Protein AF-J9EDE1-F1 (afdb_monomer_lite)

InterPro domains:
  IPR010793 Large ribosomal subunit protein mL37/mL65 [PF07147] (9-130)
  IPR039982 Large ribosomal subunit protein mL65 [PTHR13014] (9-131)

Secondary structure (DSSP, 8-state):
-HHHHHHHHHHHHHHHHHHHHHHHHHHHHHTT-BTTB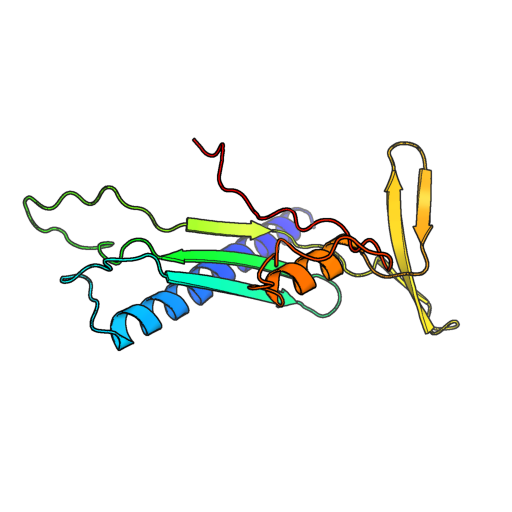--SS-EEEEEEEE-SSEEEEEEEEE----SS---TT-------EEEEEEEEES-SEEETTTTEEEEEEE-SS-EEEESS--HHHHHHHHHHH-------S---S-S--PPP------TT--

Sequence (158 aa):
GKEEEIVRNECLRASAVVSLFSWLNAQAHALGFTQYNDIEYPFVSQLVLSNGKQFFFAIAQLNTLLINVDIEGIINKRSNLCYVEGPLNLYDRYDCDKGIFEFGKKNDTDTEIVNNFNPHVIGRLMQMLVRDMPVNKEMTDDSMKMSKYIPVTFDGIP

pLDDT: mean 80.28, std 19.69, range [31.27, 97.75]

Structure (mmCIF, N/CA/C/O backbone):
data_AF-J9EDE1-F1
#
_entry.id   AF-J9EDE1-F1
#
loop_
_atom_site.group_PDB
_atom_site.id
_atom_site.type_symbol
_atom_site.label_atom_id
_atom_site.label_alt_id
_atom_site.label_comp_id
_atom_site.label_asym_id
_atom_site.label_entity_id
_atom_site.label_seq_id
_atom_site.pdbx_PDB_ins_code
_atom_site.Cartn_x
_atom_site.Cartn_y
_atom_site.Cartn_z
_atom_site.occupancy
_atom_site.B_iso_or_equiv
_atom_site.auth_seq_id
_atom_site.auth_comp_id
_atom_site.auth_asym_id
_atom_site.auth_atom_id
_atom_site.pdbx_PDB_model_num
ATOM 1 N N . GLY A 1 1 ? 7.434 -19.743 -12.372 1.00 80.88 1 GLY A N 1
ATOM 2 C CA . GLY A 1 1 ? 6.252 -20.441 -12.952 1.00 80.88 1 GLY A CA 1
ATOM 3 C C . GLY A 1 1 ? 4.965 -19.696 -12.615 1.00 80.88 1 GLY A C 1
ATOM 4 O O . GLY A 1 1 ? 5.036 -18.758 -11.836 1.00 80.88 1 GLY A O 1
ATOM 5 N N . LYS A 1 2 ? 3.793 -20.074 -13.160 1.00 86.75 2 LYS A N 1
ATOM 6 C CA . LYS A 1 2 ? 2.515 -19.385 -12.837 1.00 86.75 2 LYS A CA 1
ATOM 7 C C . LYS A 1 2 ? 2.184 -19.423 -11.336 1.00 86.75 2 LYS A C 1
ATOM 9 O O . LYS A 1 2 ? 1.735 -18.431 -10.782 1.00 86.75 2 LYS A O 1
ATOM 14 N N . GLU A 1 3 ? 2.455 -20.545 -10.672 1.00 91.06 3 GLU A N 1
ATOM 15 C CA . GLU A 1 3 ? 2.229 -20.702 -9.226 1.00 91.06 3 GLU A CA 1
ATOM 16 C C . GLU A 1 3 ? 3.117 -19.776 -8.390 1.00 91.06 3 GLU A C 1
ATOM 18 O O . GLU A 1 3 ? 2.644 -19.106 -7.480 1.00 91.06 3 GLU A O 1
ATOM 23 N N . GLU A 1 4 ? 4.397 -19.684 -8.741 1.00 90.56 4 GLU A N 1
ATOM 24 C CA . GLU A 1 4 ? 5.360 -18.795 -8.086 1.00 90.56 4 GLU A CA 1
ATOM 25 C C . GLU A 1 4 ? 4.924 -17.325 -8.156 1.00 90.56 4 GLU A C 1
ATOM 27 O O . GLU A 1 4 ? 5.061 -16.584 -7.185 1.00 90.56 4 GLU A O 1
ATOM 32 N N . GLU A 1 5 ? 4.355 -16.902 -9.286 1.00 88.00 5 GLU A N 1
ATOM 33 C CA . GLU A 1 5 ? 3.835 -15.546 -9.452 1.00 88.00 5 GLU A CA 1
ATOM 34 C C . GLU A 1 5 ? 2.641 -15.266 -8.530 1.00 88.00 5 GLU A C 1
ATOM 36 O O . GLU A 1 5 ? 2.600 -14.210 -7.895 1.00 88.00 5 GLU A O 1
ATOM 41 N N . ILE A 1 6 ? 1.717 -16.225 -8.405 1.00 92.25 6 ILE A N 1
ATOM 42 C CA . ILE A 1 6 ? 0.562 -16.135 -7.501 1.00 92.25 6 ILE A CA 1
ATOM 43 C C . ILE A 1 6 ? 1.034 -16.057 -6.049 1.00 92.25 6 ILE A C 1
ATOM 45 O O . ILE A 1 6 ? 0.675 -15.121 -5.338 1.00 92.25 6 ILE A O 1
ATOM 49 N N . VAL A 1 7 ? 1.888 -16.993 -5.622 1.00 94.75 7 VAL A N 1
ATOM 50 C CA . VAL A 1 7 ? 2.416 -17.046 -4.248 1.00 94.75 7 VAL A CA 1
ATOM 51 C C . VAL A 1 7 ? 3.140 -15.750 -3.895 1.00 94.75 7 VAL A C 1
ATOM 53 O O . VAL A 1 7 ? 2.960 -15.203 -2.807 1.00 94.75 7 VAL A O 1
ATOM 56 N N . ARG A 1 8 ? 3.930 -15.214 -4.827 1.00 91.38 8 ARG A N 1
ATOM 57 C CA . ARG A 1 8 ? 4.631 -13.945 -4.636 1.00 91.38 8 ARG A CA 1
ATOM 58 C C . ARG A 1 8 ? 3.664 -12.772 -4.479 1.00 91.38 8 ARG A C 1
ATOM 60 O O . ARG A 1 8 ? 3.890 -11.936 -3.609 1.00 91.38 8 ARG A O 1
ATOM 67 N N . ASN A 1 9 ? 2.606 -12.697 -5.286 1.00 91.12 9 ASN A N 1
ATOM 68 C CA . ASN A 1 9 ? 1.612 -11.626 -5.180 1.00 91.12 9 ASN A CA 1
ATOM 69 C C . ASN A 1 9 ? 0.859 -11.683 -3.841 1.00 91.12 9 ASN A C 1
ATOM 71 O O . ASN A 1 9 ? 0.739 -10.673 -3.150 1.00 91.12 9 ASN A O 1
ATOM 75 N N . GLU A 1 10 ? 0.439 -12.875 -3.422 1.00 94.06 10 GLU A N 1
ATOM 76 C CA . GLU A 1 10 ? -0.217 -13.072 -2.126 1.00 94.06 10 GLU A CA 1
ATOM 77 C C . GLU A 1 10 ? 0.714 -12.739 -0.950 1.00 94.06 10 GLU A C 1
ATOM 79 O O . GLU A 1 10 ? 0.297 -12.091 0.008 1.00 94.06 10 GLU A O 1
ATOM 84 N N . CYS A 1 11 ? 2.005 -13.070 -1.048 1.00 94.62 11 CYS A N 1
ATOM 85 C CA . CYS A 1 11 ? 3.002 -12.683 -0.047 1.00 94.62 11 CYS A CA 1
ATOM 86 C C . CYS A 1 11 ? 3.162 -11.155 0.065 1.00 94.62 11 CYS A C 1
ATOM 88 O O . CYS A 1 11 ? 3.218 -10.611 1.173 1.00 94.62 11 CYS A O 1
ATOM 90 N N . LEU A 1 12 ? 3.192 -10.445 -1.069 1.00 94.12 12 LEU A N 1
ATOM 91 C CA . LEU A 1 12 ? 3.254 -8.979 -1.098 1.00 94.12 12 LEU A CA 1
ATOM 92 C C . LEU A 1 12 ? 1.991 -8.348 -0.495 1.00 94.12 12 LEU A C 1
ATOM 94 O O . LEU A 1 12 ? 2.093 -7.412 0.299 1.00 94.12 12 LEU A O 1
ATOM 98 N N . ARG A 1 13 ? 0.809 -8.888 -0.814 1.00 95.38 13 ARG A N 1
ATOM 99 C CA . ARG A 1 13 ? -0.478 -8.465 -0.234 1.00 95.38 13 ARG A CA 1
ATOM 100 C C . ARG A 1 13 ? -0.510 -8.664 1.275 1.00 95.38 13 ARG A C 1
ATOM 102 O O . ARG A 1 13 ? -0.813 -7.720 2.001 1.00 95.38 13 ARG A O 1
ATOM 109 N N . ALA A 1 14 ? -0.146 -9.853 1.748 1.00 96.19 14 ALA A N 1
ATOM 110 C CA . ALA A 1 14 ? -0.095 -10.164 3.173 1.00 96.19 14 ALA A CA 1
ATOM 111 C C . ALA A 1 14 ? 0.885 -9.241 3.911 1.00 96.19 14 ALA A C 1
ATOM 113 O O . ALA A 1 14 ? 0.551 -8.689 4.959 1.00 96.19 14 ALA A O 1
ATOM 114 N N . SER A 1 15 ? 2.062 -9.007 3.323 1.00 96.00 15 SER A N 1
ATOM 115 C CA . SER A 1 15 ? 3.067 -8.093 3.868 1.00 96.00 15 SER A CA 1
ATOM 116 C C . SER A 1 15 ? 2.532 -6.663 3.964 1.00 96.00 15 SER A C 1
ATOM 118 O O . SER A 1 15 ? 2.673 -6.034 5.008 1.00 96.00 15 SER A O 1
ATOM 120 N N . ALA A 1 16 ? 1.849 -6.158 2.933 1.00 95.81 16 ALA A N 1
ATOM 121 C CA . ALA A 1 16 ? 1.240 -4.833 2.990 1.00 95.81 16 ALA A CA 1
ATOM 122 C C . ALA A 1 16 ? 0.151 -4.718 4.058 1.00 95.81 16 ALA A C 1
ATOM 124 O O . ALA A 1 16 ? 0.157 -3.743 4.808 1.00 95.81 16 ALA A O 1
ATOM 125 N N . VAL A 1 17 ? -0.734 -5.713 4.172 1.00 96.31 17 VAL A N 1
ATOM 126 C CA . VAL A 1 17 ? -1.767 -5.745 5.217 1.00 96.31 17 VAL A CA 1
ATOM 127 C C . VAL A 1 17 ? -1.129 -5.699 6.603 1.00 96.31 17 VAL A C 1
ATOM 129 O O . VAL A 1 17 ? -1.483 -4.835 7.399 1.00 96.31 17 VAL A O 1
ATOM 132 N N . VAL A 1 18 ? -0.157 -6.571 6.885 1.00 97.12 18 VAL A N 1
ATOM 133 C CA . VAL A 1 18 ? 0.489 -6.650 8.204 1.00 97.12 18 VAL A CA 1
ATOM 134 C C . VAL A 1 18 ? 1.264 -5.376 8.524 1.00 97.12 18 VAL A C 1
ATOM 136 O O . VAL A 1 18 ? 1.112 -4.834 9.620 1.00 97.12 18 VAL A O 1
ATOM 139 N N . SER A 1 19 ? 2.074 -4.871 7.591 1.00 97.25 19 SER A N 1
ATOM 140 C CA . SER A 1 19 ? 2.879 -3.668 7.807 1.00 97.25 19 SER A CA 1
ATOM 141 C C . SER A 1 19 ? 2.010 -2.436 8.038 1.00 97.25 19 SER A C 1
ATOM 143 O O . SER A 1 19 ? 2.223 -1.715 9.011 1.00 97.25 19 SER A O 1
ATOM 145 N N . LEU A 1 20 ? 1.007 -2.208 7.184 1.00 97.50 20 LEU A N 1
ATOM 146 C CA . LEU A 1 20 ? 0.135 -1.044 7.305 1.00 97.50 20 LEU A CA 1
ATOM 147 C C . LEU A 1 20 ? -0.778 -1.133 8.527 1.00 97.50 20 LEU A C 1
ATOM 149 O O . LEU A 1 20 ? -0.924 -0.142 9.237 1.00 97.50 20 LEU A O 1
ATOM 153 N N . PHE A 1 21 ? -1.349 -2.307 8.810 1.00 96.31 21 PHE A N 1
ATOM 154 C CA . PHE A 1 21 ? -2.171 -2.498 10.002 1.00 96.31 21 PHE A CA 1
ATOM 155 C C . PHE A 1 21 ? -1.355 -2.259 11.273 1.00 96.31 21 PHE A C 1
ATOM 157 O O . PHE A 1 21 ? -1.774 -1.482 12.123 1.00 96.31 21 PHE A O 1
ATOM 164 N N . SER A 1 22 ? -0.162 -2.853 11.377 1.00 96.88 22 SER A N 1
ATOM 165 C CA . SER A 1 22 ? 0.712 -2.674 12.543 1.00 96.88 22 SER A CA 1
ATOM 166 C C . SER A 1 22 ? 1.119 -1.211 12.726 1.00 96.88 22 SER A C 1
ATOM 168 O O . SER A 1 22 ? 1.105 -0.698 13.843 1.00 96.88 22 SER A O 1
ATOM 170 N N . TRP A 1 23 ? 1.433 -0.518 11.628 1.00 97.75 23 TRP A N 1
ATOM 171 C CA . TRP A 1 23 ? 1.808 0.895 11.636 1.00 97.75 23 TRP A CA 1
ATOM 172 C C . TRP A 1 23 ? 0.665 1.815 12.078 1.00 97.75 23 TRP A C 1
ATOM 174 O O . TRP A 1 23 ? 0.865 2.731 12.877 1.00 97.75 23 TRP A O 1
ATOM 184 N N . LEU A 1 24 ? -0.543 1.579 11.569 1.00 97.00 24 LEU A N 1
ATOM 185 C CA . LEU A 1 24 ? -1.733 2.349 11.932 1.00 97.00 24 LEU A CA 1
ATOM 186 C C . LEU A 1 24 ? -2.180 2.044 13.364 1.00 97.00 24 LEU A C 1
ATOM 188 O O . LEU A 1 24 ? -2.500 2.962 14.114 1.00 97.00 24 LEU A O 1
ATOM 192 N N . ASN A 1 25 ? -2.135 0.775 13.766 1.00 96.00 25 ASN A N 1
ATOM 193 C CA . ASN A 1 25 ? -2.461 0.342 15.119 1.00 96.00 25 ASN A CA 1
ATOM 194 C C . ASN A 1 25 ? -1.513 0.965 16.155 1.00 96.00 25 ASN A C 1
ATOM 196 O O . ASN A 1 25 ? -1.958 1.464 17.185 1.00 96.00 25 ASN A O 1
ATOM 200 N N . ALA A 1 26 ? -0.209 1.002 15.865 1.00 96.94 26 ALA A N 1
ATOM 201 C CA . ALA A 1 26 ? 0.772 1.650 16.733 1.00 96.94 26 ALA A CA 1
ATOM 202 C C . ALA A 1 26 ? 0.494 3.153 16.902 1.00 96.94 26 ALA A C 1
ATOM 204 O O . ALA A 1 26 ? 0.556 3.664 18.018 1.00 96.94 26 ALA A O 1
ATOM 205 N N . GLN A 1 27 ? 0.139 3.856 15.820 1.00 96.81 27 GLN A N 1
ATOM 206 C CA . GLN A 1 27 ? -0.250 5.269 15.889 1.00 96.81 27 GLN A CA 1
ATOM 207 C C . GLN A 1 27 ? -1.526 5.481 16.709 1.00 96.81 27 GLN A C 1
ATOM 209 O O . GLN A 1 27 ? -1.571 6.38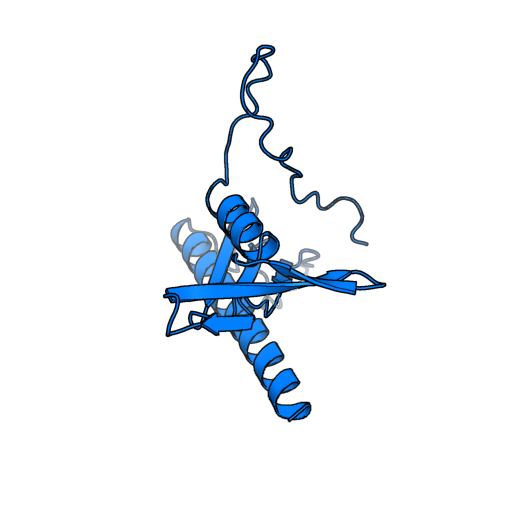2 17.543 1.00 96.81 27 GLN A O 1
ATOM 214 N N . ALA A 1 28 ? -2.542 4.640 16.510 1.00 96.75 28 ALA A N 1
ATOM 215 C CA . ALA A 1 28 ? -3.786 4.724 17.265 1.00 96.75 28 ALA A CA 1
ATOM 216 C C . ALA A 1 28 ? -3.540 4.513 18.771 1.00 96.75 28 ALA A C 1
ATOM 218 O O . ALA A 1 28 ? -4.004 5.305 19.592 1.00 96.75 28 ALA A O 1
ATOM 219 N N . HIS A 1 29 ? -2.728 3.516 19.137 1.00 96.31 29 HIS A N 1
ATOM 220 C CA . HIS A 1 29 ? -2.332 3.283 20.527 1.00 96.31 29 HIS A CA 1
ATOM 221 C C . HIS A 1 29 ? -1.503 4.422 21.123 1.00 96.31 29 HIS A C 1
ATOM 223 O O . HIS A 1 29 ? -1.707 4.773 22.283 1.00 96.31 29 HIS A O 1
ATOM 229 N N . ALA A 1 30 ? -0.610 5.038 20.345 1.00 96.75 30 ALA A N 1
ATOM 230 C CA . ALA A 1 30 ? 0.149 6.203 20.797 1.00 96.75 30 ALA A CA 1
ATOM 231 C C . ALA A 1 30 ? -0.756 7.405 21.135 1.00 96.75 30 ALA A C 1
ATOM 233 O O . ALA A 1 30 ? -0.389 8.232 21.965 1.00 96.75 30 ALA A O 1
ATOM 234 N N . LEU A 1 31 ? -1.948 7.477 20.534 1.00 96.00 31 LEU A N 1
ATOM 235 C CA . LEU A 1 31 ? -2.970 8.489 20.815 1.00 96.00 31 LEU A CA 1
ATOM 236 C C . LEU A 1 31 ? -3.978 8.064 21.897 1.00 96.00 31 LEU A C 1
ATOM 238 O O . LEU A 1 31 ? -4.912 8.804 22.187 1.00 96.00 31 LEU A O 1
ATOM 242 N N . GLY A 1 32 ? -3.788 6.895 22.516 1.00 95.12 32 GLY A N 1
ATOM 243 C CA . GLY A 1 32 ? -4.633 6.397 23.604 1.00 95.12 32 GLY A CA 1
ATOM 244 C C . GLY A 1 32 ? -5.859 5.594 23.161 1.00 95.12 32 GLY A C 1
ATOM 245 O O . GLY A 1 32 ? -6.653 5.180 24.010 1.00 95.12 32 GLY A O 1
ATOM 246 N N . PHE A 1 33 ? -6.021 5.324 21.863 1.00 95.38 33 PHE A N 1
ATOM 247 C CA . PHE A 1 33 ? -7.057 4.409 21.385 1.00 95.38 33 PHE A CA 1
ATOM 248 C C . PHE A 1 33 ? -6.670 2.960 21.678 1.00 95.38 33 PHE A C 1
ATOM 250 O O . PHE A 1 33 ? -5.498 2.581 21.651 1.00 95.38 33 PHE A O 1
ATOM 257 N N . THR A 1 34 ? -7.656 2.126 21.985 1.00 91.19 34 THR A N 1
ATOM 258 C CA . THR A 1 34 ? -7.459 0.703 22.286 1.00 91.19 34 THR A CA 1
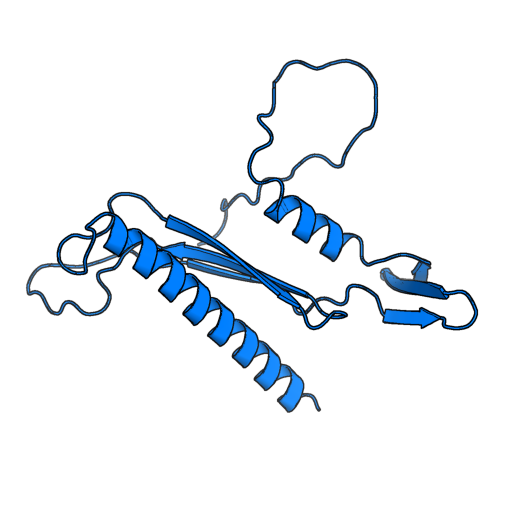ATOM 259 C C . THR A 1 34 ? -8.643 -0.112 21.778 1.00 91.19 34 THR A C 1
ATOM 261 O O . THR A 1 34 ? -9.634 0.434 21.310 1.00 91.19 34 THR A O 1
ATOM 264 N N . GLN A 1 35 ? -8.596 -1.432 21.936 1.00 86.69 35 GLN A N 1
ATOM 265 C CA . GLN A 1 35 ? -9.752 -2.291 21.656 1.00 86.69 35 GLN A CA 1
ATOM 266 C C . GLN A 1 35 ? -10.991 -1.977 22.520 1.00 86.69 35 GLN A C 1
ATOM 268 O O . GLN A 1 35 ? -12.092 -2.354 22.144 1.00 86.69 35 GLN A O 1
ATOM 273 N N . TYR A 1 36 ? -10.832 -1.301 23.665 1.00 86.38 36 TYR A N 1
ATOM 274 C CA . TYR A 1 36 ? -11.949 -0.890 24.530 1.00 86.38 36 TYR A CA 1
ATOM 275 C C . TYR A 1 36 ? -12.403 0.550 24.274 1.00 86.38 36 TYR A C 1
ATOM 277 O O . TYR A 1 36 ? -13.504 0.929 24.658 1.00 86.38 36 TYR A O 1
ATOM 285 N N . ASN A 1 37 ? -11.546 1.347 23.638 1.00 88.94 37 ASN A N 1
ATOM 286 C CA . ASN A 1 37 ? -11.801 2.732 23.277 1.00 88.94 37 ASN A CA 1
ATOM 287 C C . ASN A 1 37 ? -11.439 2.904 21.801 1.00 88.94 37 ASN A C 1
ATOM 289 O O . ASN A 1 37 ? -10.287 3.214 21.480 1.00 88.94 37 ASN A O 1
ATOM 293 N N . ASP A 1 38 ? -12.401 2.588 20.933 1.00 91.38 38 ASP A N 1
ATOM 294 C CA . ASP A 1 38 ? -12.187 2.538 19.487 1.00 91.38 38 ASP A CA 1
AT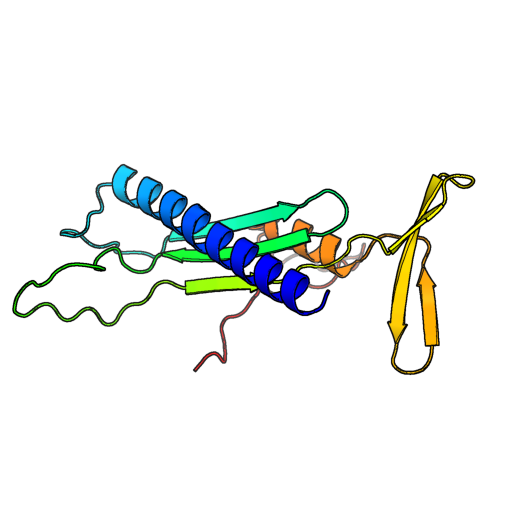OM 295 C C . ASP A 1 38 ? -11.848 3.916 18.912 1.00 91.38 38 ASP A C 1
ATOM 297 O O . ASP A 1 38 ? -12.124 4.958 19.507 1.00 91.38 38 ASP A O 1
ATOM 301 N N . ILE A 1 39 ? -11.259 3.914 17.722 1.00 93.00 39 ILE A N 1
ATOM 302 C CA . ILE A 1 39 ? -10.915 5.139 17.014 1.00 93.00 39 ILE A CA 1
ATOM 303 C C . ILE A 1 39 ? -12.174 5.919 16.602 1.00 93.00 39 ILE A C 1
ATOM 305 O O . ILE A 1 39 ? -13.164 5.367 16.105 1.00 93.00 39 ILE A O 1
ATOM 309 N N . GLU A 1 40 ? -12.124 7.233 16.806 1.00 91.19 40 GLU A N 1
ATOM 310 C CA . GLU A 1 40 ? -13.210 8.159 16.457 1.00 91.19 40 GLU A CA 1
ATOM 311 C C . GLU A 1 40 ? -13.112 8.655 15.009 1.00 91.19 40 GLU A C 1
ATOM 313 O O . GLU A 1 40 ? -14.120 8.989 14.387 1.00 91.19 40 GLU A O 1
ATOM 318 N N . TYR A 1 41 ? -11.899 8.672 14.457 1.00 92.94 41 TYR A N 1
ATOM 319 C CA . TYR A 1 41 ? -11.599 9.088 13.093 1.00 92.94 41 TYR A CA 1
ATOM 320 C C . TYR A 1 41 ? -10.656 8.083 12.422 1.00 92.94 41 TYR A C 1
ATOM 322 O O . TYR A 1 41 ? -9.857 7.430 13.100 1.00 92.94 41 TYR A O 1
ATOM 330 N N . PRO A 1 42 ? -10.742 7.933 11.090 1.00 94.06 42 PRO A N 1
ATOM 331 C CA . PRO A 1 42 ? -9.928 6.966 10.377 1.00 94.06 42 PRO A CA 1
ATOM 332 C C . PRO A 1 42 ? -8.459 7.386 10.334 1.00 94.06 42 PRO A C 1
ATOM 334 O O . PRO A 1 42 ? -8.133 8.553 10.113 1.00 94.06 42 PRO A O 1
ATOM 337 N N . PHE A 1 43 ? -7.565 6.408 10.455 1.00 95.00 43 PHE A N 1
ATOM 338 C CA . PHE A 1 43 ? -6.136 6.604 10.226 1.00 95.00 43 PHE A CA 1
ATOM 339 C C . PHE A 1 43 ? -5.767 6.043 8.860 1.00 95.00 43 PHE A C 1
ATOM 341 O O . PHE A 1 43 ? -6.076 4.891 8.563 1.00 95.00 43 PHE A O 1
ATOM 348 N N . VAL A 1 44 ? -5.080 6.834 8.034 1.00 95.06 44 VAL A N 1
ATOM 349 C CA . VAL A 1 44 ? -4.706 6.428 6.673 1.00 95.06 44 VAL A CA 1
ATOM 350 C C . VAL A 1 44 ? -3.198 6.469 6.502 1.00 95.06 44 VAL A C 1
ATOM 352 O O . VAL A 1 44 ? -2.562 7.509 6.690 1.00 95.06 44 VAL A O 1
ATOM 355 N N . SER A 1 45 ? -2.632 5.359 6.047 1.00 95.12 45 SER A N 1
ATOM 356 C CA . SER A 1 45 ? -1.220 5.257 5.700 1.00 95.12 45 SER A CA 1
ATOM 357 C C . SER A 1 45 ? -1.046 4.544 4.368 1.00 95.12 45 SER A C 1
ATOM 359 O O . SER A 1 45 ? -1.971 3.938 3.828 1.00 95.12 45 SER A O 1
ATOM 361 N N . GLN A 1 46 ? 0.149 4.665 3.817 1.00 94.56 46 GLN A N 1
ATOM 362 C CA . GLN A 1 46 ? 0.489 4.203 2.487 1.00 94.56 46 GLN A CA 1
ATOM 363 C C . GLN A 1 46 ? 1.858 3.524 2.520 1.00 94.56 46 GLN A C 1
ATOM 365 O O . GLN A 1 46 ? 2.721 3.895 3.314 1.00 94.56 46 GLN A O 1
ATOM 370 N N . LEU A 1 47 ? 2.052 2.532 1.659 1.00 95.56 47 LEU A N 1
ATOM 371 C CA . LEU A 1 47 ? 3.252 1.712 1.585 1.00 95.56 47 LEU A CA 1
ATOM 372 C C . LEU A 1 47 ? 3.660 1.536 0.124 1.00 95.56 47 LEU A C 1
ATOM 374 O O . LEU A 1 47 ? 2.827 1.249 -0.734 1.00 95.56 47 LEU A O 1
ATOM 378 N N . VAL A 1 48 ? 4.959 1.665 -0.137 1.00 95.62 48 VAL A N 1
ATOM 379 C CA . VAL A 1 48 ? 5.567 1.329 -1.425 1.00 95.62 48 VAL A CA 1
ATOM 380 C C . VAL A 1 48 ? 6.607 0.245 -1.184 1.00 95.62 48 VAL A C 1
ATOM 382 O O . VAL A 1 48 ? 7.546 0.447 -0.417 1.00 95.62 48 VAL A O 1
ATOM 385 N N . LEU A 1 49 ? 6.441 -0.900 -1.838 1.00 94.81 49 LEU A N 1
ATOM 386 C CA . LEU A 1 49 ? 7.419 -1.982 -1.854 1.00 94.81 49 LEU A CA 1
ATOM 387 C C . LEU A 1 49 ? 8.067 -2.031 -3.235 1.00 94.81 49 LEU A C 1
ATOM 389 O O . LEU A 1 49 ? 7.380 -1.966 -4.256 1.00 94.81 49 LEU A O 1
ATOM 393 N N . SER A 1 50 ? 9.393 -2.140 -3.278 1.00 94.56 50 SER A N 1
ATOM 394 C CA . SER A 1 50 ? 10.126 -2.237 -4.537 1.00 94.56 50 SER A CA 1
ATOM 395 C C . SER A 1 50 ? 11.360 -3.113 -4.401 1.00 94.56 50 SER A C 1
ATOM 397 O O . SER A 1 50 ? 12.037 -3.097 -3.376 1.00 94.56 50 SER A O 1
ATOM 399 N N . ASN A 1 51 ? 11.664 -3.855 -5.462 1.00 92.81 51 ASN A N 1
ATOM 400 C CA . ASN A 1 51 ? 12.938 -4.558 -5.634 1.00 92.81 51 ASN A CA 1
ATOM 401 C C . ASN A 1 51 ? 13.876 -3.831 -6.620 1.00 92.81 51 ASN A C 1
ATOM 403 O O . ASN A 1 51 ? 14.822 -4.428 -7.125 1.00 92.81 51 ASN A O 1
ATOM 407 N N . GLY A 1 52 ? 13.582 -2.570 -6.952 1.00 90.19 52 GLY A N 1
ATOM 408 C CA . GLY A 1 52 ? 14.340 -1.749 -7.901 1.00 90.19 52 GLY A CA 1
ATOM 409 C C . GLY A 1 52 ? 13.866 -1.841 -9.356 1.00 90.19 52 GLY A C 1
ATOM 410 O O . GLY A 1 52 ? 14.137 -0.929 -10.134 1.00 90.19 52 GLY A O 1
ATOM 411 N N . LYS A 1 53 ? 13.112 -2.885 -9.732 1.00 92.62 53 LYS A N 1
ATOM 412 C CA . LYS A 1 53 ? 12.467 -3.001 -11.057 1.00 92.62 53 LYS A CA 1
ATOM 413 C C . LYS A 1 53 ? 10.948 -3.008 -10.957 1.00 92.62 53 LYS A C 1
ATOM 415 O O . LYS A 1 53 ? 10.277 -2.340 -11.735 1.00 92.62 53 LYS A O 1
ATOM 420 N N . GLN A 1 54 ? 10.410 -3.773 -10.019 1.00 93.31 54 GLN A N 1
ATOM 421 C CA . GLN A 1 54 ? 8.984 -3.901 -9.763 1.00 93.31 54 GLN A CA 1
ATOM 422 C C . GLN A 1 54 ? 8.584 -3.060 -8.569 1.00 93.31 54 GLN A C 1
ATOM 424 O O . GLN A 1 54 ? 9.252 -3.085 -7.539 1.00 93.31 54 GLN A O 1
ATOM 429 N N . PHE A 1 55 ? 7.470 -2.360 -8.719 1.00 95.00 55 PHE A N 1
ATOM 430 C CA . PHE A 1 55 ? 6.856 -1.538 -7.696 1.00 95.00 55 PHE A CA 1
ATOM 431 C C . PHE A 1 55 ? 5.491 -2.098 -7.336 1.00 95.00 55 PHE A C 1
ATOM 433 O O . PHE A 1 55 ? 4.746 -2.592 -8.184 1.00 95.00 55 PHE A O 1
ATOM 440 N N . PHE A 1 56 ? 5.182 -2.009 -6.057 1.00 95.38 56 PHE A N 1
ATOM 441 C CA . PHE A 1 56 ? 3.939 -2.451 -5.472 1.00 95.38 56 PHE A CA 1
ATOM 442 C C . PHE A 1 56 ? 3.472 -1.375 -4.504 1.00 95.38 56 PHE A C 1
ATOM 444 O O . PHE A 1 56 ? 4.240 -0.902 -3.664 1.00 95.38 56 PHE A O 1
ATOM 451 N N . PHE A 1 57 ? 2.223 -0.968 -4.657 1.00 95.44 57 PHE A N 1
ATOM 452 C CA . PHE A 1 57 ? 1.649 0.171 -3.966 1.00 95.44 57 PHE A CA 1
ATOM 453 C C . PHE A 1 57 ? 0.498 -0.311 -3.099 1.00 95.44 57 PHE A C 1
ATOM 455 O O . PHE A 1 57 ? -0.340 -1.089 -3.548 1.00 95.44 57 PHE A O 1
ATOM 462 N N . ALA A 1 58 ? 0.442 0.155 -1.858 1.00 95.56 58 ALA A N 1
ATOM 463 C CA . ALA A 1 58 ? -0.661 -0.143 -0.966 1.00 95.56 58 ALA A CA 1
ATOM 464 C C . ALA A 1 58 ? -1.084 1.092 -0.174 1.00 95.56 58 ALA A C 1
ATOM 466 O O . ALA A 1 58 ? -0.262 1.931 0.193 1.00 95.56 58 ALA A O 1
ATOM 467 N N . ILE A 1 59 ? -2.381 1.200 0.089 1.00 95.50 59 ILE A N 1
ATOM 468 C CA . ILE A 1 59 ? -2.987 2.246 0.912 1.00 95.50 59 ILE A CA 1
ATOM 469 C C . ILE A 1 59 ? -3.943 1.550 1.864 1.00 95.50 59 ILE A C 1
ATOM 471 O O . ILE A 1 59 ? -4.821 0.812 1.424 1.00 95.50 59 ILE A O 1
ATOM 475 N N . ALA A 1 60 ? -3.793 1.794 3.159 1.00 96.00 60 ALA A N 1
ATOM 476 C CA . ALA A 1 60 ? -4.687 1.244 4.161 1.00 96.00 60 ALA A CA 1
ATOM 477 C C . ALA A 1 60 ? -5.345 2.347 4.971 1.00 96.00 60 ALA A C 1
ATOM 479 O O . ALA A 1 60 ? -4.744 3.386 5.257 1.00 96.00 60 ALA A O 1
ATOM 480 N N . GLN A 1 61 ? -6.575 2.060 5.372 1.00 96.56 61 GLN A N 1
ATOM 481 C CA . GLN A 1 61 ? -7.371 2.876 6.259 1.00 96.56 61 GLN A CA 1
ATOM 482 C C . GLN A 1 61 ? -7.839 2.021 7.436 1.00 96.56 61 GLN A C 1
ATOM 484 O O . GLN A 1 61 ? -8.586 1.052 7.274 1.00 96.56 61 GLN A O 1
ATOM 489 N N . LEU A 1 62 ? -7.387 2.400 8.626 1.00 96.56 62 LEU A N 1
ATOM 490 C CA . LEU A 1 62 ? -7.842 1.847 9.887 1.00 96.56 62 LEU A CA 1
ATOM 491 C C . LEU A 1 62 ? -9.112 2.597 10.298 1.00 96.56 62 LEU A C 1
ATOM 493 O O . LEU A 1 62 ? -9.070 3.804 10.520 1.00 96.56 62 LEU A O 1
ATOM 497 N N . ASN A 1 63 ? -10.222 1.868 10.373 1.00 94.94 63 ASN A N 1
ATOM 498 C CA . ASN A 1 63 ? -11.556 2.345 10.745 1.00 94.94 63 ASN A CA 1
ATOM 499 C C . ASN A 1 63 ? -12.021 1.815 12.105 1.00 94.94 63 ASN A C 1
ATOM 501 O O . ASN A 1 63 ? -12.951 2.370 12.690 1.00 94.94 63 ASN A O 1
ATOM 505 N N . THR A 1 64 ? -11.416 0.723 12.581 1.00 93.88 64 THR A N 1
ATOM 506 C CA . THR A 1 64 ? -11.733 0.134 13.880 1.00 93.88 64 THR A CA 1
ATOM 507 C C . THR A 1 64 ? -10.600 -0.744 14.423 1.00 93.88 64 THR A C 1
ATOM 509 O O . THR A 1 64 ? -9.900 -1.432 13.671 1.00 93.88 64 THR A O 1
ATOM 512 N N . LEU A 1 65 ? -10.451 -0.729 15.745 1.00 92.88 65 LEU A N 1
ATOM 513 C CA . LEU A 1 65 ? -9.604 -1.605 16.558 1.00 92.88 65 LEU A CA 1
ATOM 514 C C . LEU A 1 65 ? -10.399 -2.728 17.244 1.00 92.88 65 LEU A C 1
ATOM 516 O O . LEU A 1 65 ? -9.810 -3.647 17.813 1.00 92.88 65 LEU A O 1
ATOM 520 N N . LEU A 1 66 ? -11.731 -2.679 17.174 1.00 89.06 66 LEU A N 1
ATOM 521 C CA . LEU A 1 66 ? -12.648 -3.680 17.728 1.00 89.06 66 LEU A CA 1
ATOM 522 C C . LEU A 1 66 ? -12.672 -4.938 16.837 1.00 89.06 66 LEU A C 1
ATOM 524 O O . LEU A 1 66 ? -13.648 -5.187 16.127 1.00 89.06 66 LEU A O 1
ATOM 528 N N . ILE A 1 67 ? -11.576 -5.703 16.837 1.00 82.81 67 ILE A N 1
ATOM 529 C CA . ILE A 1 67 ? -11.397 -6.904 15.995 1.00 82.81 67 ILE A CA 1
ATOM 530 C C . ILE A 1 67 ? -11.698 -8.198 16.769 1.00 82.81 67 ILE A C 1
ATOM 532 O O . ILE A 1 67 ? -12.098 -9.188 16.166 1.00 82.81 67 ILE A O 1
ATOM 536 N N . ASN A 1 68 ? -11.513 -8.204 18.094 1.00 68.56 68 ASN A N 1
ATOM 537 C CA . ASN A 1 68 ? -11.550 -9.423 18.912 1.00 68.56 68 ASN A CA 1
ATOM 538 C C . ASN A 1 68 ? -12.245 -9.213 20.265 1.00 68.56 68 ASN A C 1
ATOM 540 O O . ASN A 1 68 ? -11.703 -9.532 21.322 1.00 68.56 68 ASN A O 1
ATOM 544 N N . VAL A 1 69 ? -13.413 -8.582 20.241 1.00 63.00 69 VAL A N 1
ATOM 545 C CA . VAL A 1 69 ? -14.109 -8.187 21.461 1.00 63.00 69 VAL A CA 1
ATOM 546 C C . VAL A 1 69 ? -15.458 -8.896 21.506 1.00 63.00 69 VAL A C 1
ATOM 548 O O . VAL A 1 69 ? -16.453 -8.377 21.009 1.00 63.00 69 VAL A O 1
ATOM 551 N N . ASP A 1 70 ? -15.480 -10.083 22.120 1.00 65.75 70 ASP A N 1
ATOM 552 C CA . ASP A 1 70 ? -16.699 -10.814 22.503 1.00 65.75 70 ASP A CA 1
ATOM 553 C C . ASP A 1 70 ? -17.379 -10.118 23.699 1.00 65.75 70 ASP A C 1
ATOM 555 O O . ASP A 1 70 ? -17.573 -10.697 24.768 1.00 65.75 70 ASP A O 1
ATOM 559 N N . ILE A 1 71 ? -17.689 -8.825 23.560 1.00 68.12 71 ILE A N 1
ATOM 560 C CA . ILE A 1 71 ? -18.487 -8.104 24.552 1.00 68.12 71 ILE A CA 1
ATOM 561 C C . ILE A 1 71 ? -19.951 -8.233 24.160 1.00 68.12 71 ILE A C 1
ATOM 563 O O . ILE A 1 71 ? -20.396 -7.737 23.122 1.00 68.12 71 ILE A O 1
ATOM 567 N N . GLU A 1 72 ? -20.706 -8.883 25.038 1.00 69.81 72 GLU A N 1
ATOM 568 C CA . GLU A 1 72 ? -22.151 -9.028 24.936 1.00 69.81 72 GLU A CA 1
ATOM 569 C C . GLU A 1 72 ? -22.814 -7.653 24.721 1.00 69.81 72 GLU A C 1
ATOM 571 O O . GLU A 1 72 ? -22.665 -6.732 25.525 1.00 69.81 72 GLU A O 1
ATOM 576 N N . GLY A 1 73 ? -23.520 -7.494 23.597 1.00 72.88 73 GLY A N 1
ATOM 577 C CA . GLY A 1 73 ? -24.244 -6.266 23.248 1.00 72.88 73 GLY A CA 1
ATOM 578 C C . GLY A 1 73 ? -23.489 -5.246 22.384 1.00 72.88 73 GLY A C 1
ATOM 579 O O . GLY A 1 73 ? -24.124 -4.310 21.896 1.00 72.88 73 GLY A O 1
ATOM 580 N N . ILE A 1 74 ? -22.187 -5.418 22.120 1.00 74.44 74 ILE A N 1
ATOM 581 C CA . ILE A 1 74 ? -21.437 -4.541 21.203 1.00 74.44 74 ILE A CA 1
ATOM 582 C C . ILE A 1 74 ? -21.356 -5.188 19.817 1.00 74.44 74 ILE A C 1
ATOM 584 O O . ILE A 1 74 ? -20.652 -6.169 19.611 1.00 74.44 74 ILE A O 1
ATOM 588 N N . ILE A 1 75 ? -22.061 -4.613 18.836 1.00 78.88 75 ILE A N 1
ATOM 589 C CA . ILE A 1 75 ? -22.008 -5.049 17.432 1.00 78.88 75 ILE A CA 1
ATOM 590 C C . ILE A 1 75 ? -21.196 -4.030 16.627 1.00 78.88 75 ILE A C 1
ATOM 592 O O . ILE A 1 75 ? -21.684 -2.937 16.327 1.00 78.88 75 ILE A O 1
ATOM 596 N N . ASN A 1 76 ? -19.969 -4.391 16.244 1.00 84.25 76 ASN A N 1
ATOM 597 C CA . ASN A 1 76 ? -19.144 -3.570 15.361 1.00 84.25 76 ASN A CA 1
ATOM 598 C C . ASN A 1 76 ? -19.496 -3.825 13.886 1.00 84.25 76 ASN A C 1
ATOM 600 O O . ASN A 1 76 ? -19.358 -4.940 13.393 1.00 84.25 76 ASN A O 1
ATOM 604 N N . LYS A 1 77 ? -19.932 -2.783 13.172 1.00 86.94 77 LYS A N 1
ATOM 605 C CA . LYS A 1 77 ? -20.229 -2.839 11.726 1.00 86.94 77 LYS A CA 1
ATOM 606 C C . LYS A 1 77 ? -19.099 -2.286 10.851 1.00 86.94 77 LYS A C 1
ATOM 608 O O . LYS A 1 77 ? -19.218 -2.299 9.630 1.00 86.94 77 LYS A O 1
ATOM 613 N N . ARG A 1 78 ? -18.044 -1.728 11.452 1.00 89.81 78 ARG A N 1
ATOM 614 C CA . ARG A 1 78 ? -16.938 -1.097 10.723 1.00 89.81 78 ARG A CA 1
ATOM 615 C C . ARG A 1 78 ? -15.945 -2.160 10.264 1.00 89.81 78 ARG A C 1
ATOM 617 O O . ARG A 1 78 ? -15.785 -3.197 10.897 1.00 89.81 78 ARG A O 1
ATOM 624 N N . SER A 1 79 ? -15.254 -1.895 9.163 1.00 90.81 79 SER A N 1
ATOM 625 C CA . SER A 1 79 ? -14.188 -2.756 8.649 1.00 90.81 79 SER A CA 1
ATOM 626 C C . SER A 1 79 ? -13.022 -1.911 8.166 1.00 90.81 79 SER A C 1
ATOM 628 O O . SER A 1 79 ? -13.206 -0.806 7.653 1.00 90.81 79 SER A O 1
ATOM 630 N N . ASN A 1 80 ? -11.816 -2.430 8.357 1.00 94.31 80 ASN A N 1
ATOM 631 C CA . ASN A 1 80 ? -10.597 -1.799 7.870 1.00 94.31 80 ASN A CA 1
ATOM 632 C C . ASN A 1 80 ? -10.464 -2.027 6.360 1.00 94.31 80 ASN A C 1
ATOM 634 O O . ASN A 1 80 ? -10.895 -3.058 5.845 1.00 94.31 80 ASN A O 1
ATOM 638 N N . LEU A 1 81 ? -9.866 -1.067 5.655 1.00 94.88 81 LEU A N 1
ATOM 639 C CA . LEU A 1 81 ? -9.676 -1.129 4.206 1.00 94.88 81 LEU A CA 1
ATOM 640 C C . LEU A 1 81 ? -8.188 -1.208 3.880 1.00 94.88 81 LEU A C 1
ATOM 642 O O . LEU A 1 81 ? -7.377 -0.511 4.487 1.00 94.88 81 LEU A O 1
ATOM 646 N N . CYS A 1 82 ? -7.833 -2.032 2.899 1.00 94.06 82 CYS A N 1
ATOM 647 C CA . CYS A 1 82 ? -6.485 -2.104 2.351 1.00 94.06 82 CYS A CA 1
ATOM 648 C C . CYS A 1 82 ? -6.582 -2.265 0.834 1.00 94.06 82 CYS A C 1
ATOM 650 O O . CYS A 1 82 ? -7.020 -3.301 0.336 1.00 94.06 82 CYS A O 1
ATOM 652 N N . TYR A 1 83 ? -6.190 -1.223 0.111 1.00 93.62 83 TYR A N 1
ATOM 653 C CA . TYR A 1 83 ? -6.082 -1.226 -1.338 1.00 93.62 83 TYR A CA 1
ATOM 654 C C . TYR A 1 83 ? -4.661 -1.552 -1.733 1.00 93.62 83 TYR A C 1
ATOM 656 O O . TYR A 1 83 ? -3.709 -1.005 -1.179 1.00 93.62 83 TYR A O 1
ATOM 664 N N . VAL A 1 84 ? -4.536 -2.430 -2.715 1.00 92.19 84 VAL A N 1
ATOM 665 C CA . VAL A 1 84 ? -3.258 -2.937 -3.182 1.00 92.19 84 VAL A CA 1
ATOM 666 C C . VAL A 1 84 ? -3.231 -2.904 -4.700 1.00 92.19 84 VAL A C 1
ATOM 668 O O . VAL A 1 84 ? -4.179 -3.324 -5.360 1.00 92.19 84 VAL A O 1
ATOM 671 N N . GLU A 1 85 ? -2.113 -2.445 -5.241 1.00 91.81 85 GLU A N 1
ATOM 672 C CA . GLU A 1 85 ? -1.857 -2.318 -6.663 1.00 91.81 85 GLU A CA 1
ATOM 673 C C . GLU A 1 85 ? -0.458 -2.846 -7.014 1.00 91.81 85 GLU A C 1
ATOM 675 O O . GLU A 1 85 ? 0.535 -2.551 -6.346 1.00 91.81 85 GLU A O 1
ATOM 680 N N . GLY A 1 86 ? -0.379 -3.603 -8.108 1.00 86.75 86 GLY A N 1
ATOM 681 C CA . GLY A 1 86 ? 0.856 -4.180 -8.632 1.00 86.75 86 GLY A CA 1
ATOM 682 C C . GLY A 1 86 ? 0.928 -5.705 -8.503 1.00 86.75 86 GLY A C 1
ATOM 683 O O . GLY A 1 86 ? -0.076 -6.349 -8.191 1.00 86.75 86 GLY A O 1
ATOM 684 N N . PRO A 1 87 ? 2.103 -6.300 -8.775 1.00 90.88 87 PRO A N 1
ATOM 685 C CA . PRO A 1 87 ? 3.379 -5.640 -9.085 1.00 90.88 87 PRO A CA 1
ATOM 686 C C . PRO A 1 87 ? 3.436 -5.025 -10.499 1.00 90.88 87 PRO A C 1
ATOM 688 O O . PRO A 1 87 ? 3.041 -5.655 -11.475 1.00 90.88 87 PRO A O 1
ATOM 691 N N . LEU A 1 88 ? 3.979 -3.809 -10.614 1.00 92.06 88 LEU A N 1
ATOM 692 C CA . LEU A 1 88 ? 4.169 -3.074 -11.872 1.00 92.06 88 LEU A CA 1
ATOM 693 C C . LEU A 1 88 ? 5.661 -2.904 -12.180 1.00 92.06 88 LEU A C 1
ATOM 695 O O . LEU A 1 88 ? 6.425 -2.486 -11.312 1.00 92.06 88 LEU A O 1
ATOM 699 N N . ASN A 1 89 ? 6.090 -3.176 -13.413 1.00 92.88 89 ASN A N 1
ATOM 700 C CA . ASN A 1 89 ? 7.467 -2.903 -13.835 1.00 92.88 89 ASN A CA 1
ATOM 701 C C . ASN A 1 89 ? 7.672 -1.398 -14.073 1.00 92.88 89 ASN A C 1
ATOM 703 O O . ASN A 1 89 ? 6.874 -0.763 -14.764 1.00 92.88 89 ASN A O 1
ATOM 707 N N . LEU A 1 90 ? 8.771 -0.847 -13.555 1.00 93.25 90 LEU A N 1
ATOM 708 C CA . LEU A 1 90 ? 9.240 0.506 -13.858 1.00 93.25 90 LEU A CA 1
ATOM 709 C C . LEU A 1 90 ? 9.898 0.585 -15.244 1.00 93.25 90 LEU A C 1
ATOM 711 O O . LEU A 1 90 ? 9.777 1.595 -15.921 1.00 93.25 90 LEU A O 1
ATOM 715 N N . TYR A 1 91 ? 10.588 -0.470 -15.664 1.00 92.81 91 TYR A N 1
ATOM 716 C CA . TYR A 1 91 ? 11.183 -0.624 -16.992 1.00 92.81 91 TYR A CA 1
ATOM 717 C C . TYR A 1 91 ? 11.199 -2.112 -17.353 1.00 92.81 91 TYR 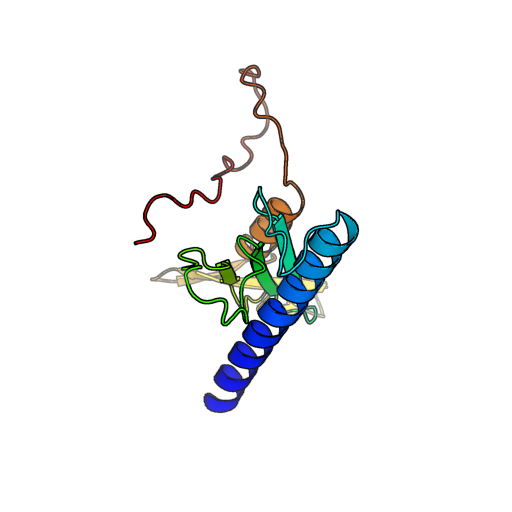A C 1
ATOM 719 O O . TYR A 1 91 ? 11.198 -2.970 -16.464 1.00 92.81 91 TYR A O 1
ATOM 727 N N . ASP A 1 92 ? 11.241 -2.433 -18.642 1.00 90.56 92 ASP A N 1
ATOM 728 C CA . ASP A 1 92 ? 11.273 -3.818 -19.117 1.00 90.56 92 ASP A CA 1
ATOM 729 C C . ASP A 1 92 ? 12.704 -4.292 -19.352 1.00 90.56 92 ASP A C 1
ATOM 731 O O . ASP A 1 92 ? 13.085 -5.372 -18.880 1.00 90.56 92 ASP A O 1
ATOM 735 N N . ARG A 1 93 ? 13.518 -3.453 -20.000 1.00 89.50 93 ARG A N 1
ATOM 736 C CA . ARG A 1 93 ? 14.918 -3.729 -20.330 1.00 89.50 93 ARG A CA 1
ATOM 737 C C . ARG A 1 93 ? 15.805 -2.541 -19.961 1.00 89.50 93 ARG A C 1
ATOM 739 O O . ARG A 1 93 ? 15.375 -1.393 -19.987 1.00 89.50 93 ARG A O 1
ATOM 746 N N . TYR A 1 94 ? 17.044 -2.843 -19.590 1.00 90.62 94 TYR A N 1
ATOM 747 C CA . TYR A 1 94 ? 18.117 -1.865 -19.468 1.00 90.62 94 TYR A CA 1
ATOM 748 C C . TYR A 1 94 ? 19.148 -2.157 -20.556 1.00 90.62 94 TYR A C 1
ATOM 750 O O . TYR A 1 94 ? 19.626 -3.290 -20.662 1.00 90.62 94 TYR A O 1
ATOM 758 N N . ASP A 1 95 ? 19.451 -1.159 -21.377 1.00 88.25 95 ASP A N 1
ATOM 759 C CA . ASP A 1 95 ? 20.484 -1.235 -22.400 1.00 88.25 95 ASP A CA 1
ATOM 760 C C . ASP A 1 95 ? 21.812 -0.747 -21.807 1.00 88.25 95 ASP A C 1
ATOM 762 O O . ASP A 1 95 ? 21.978 0.441 -21.526 1.00 88.25 95 ASP A O 1
ATOM 766 N N . CYS A 1 96 ? 22.747 -1.672 -21.577 1.00 88.69 96 CYS A N 1
ATOM 767 C CA . CYS A 1 96 ? 24.030 -1.368 -20.945 1.00 88.69 96 CYS A CA 1
ATOM 768 C C . CYS A 1 96 ? 24.958 -0.527 -21.823 1.00 88.69 96 CYS A C 1
ATOM 770 O O . CYS A 1 96 ? 25.745 0.247 -21.283 1.00 88.69 96 CYS A O 1
ATOM 772 N N . ASP A 1 97 ? 24.850 -0.649 -23.146 1.00 90.56 97 ASP A N 1
ATOM 773 C CA . ASP A 1 97 ? 25.739 0.036 -24.085 1.00 90.56 97 ASP A CA 1
ATOM 774 C C . ASP A 1 97 ? 25.350 1.510 -24.214 1.00 90.56 97 ASP A C 1
ATOM 776 O O . ASP A 1 97 ? 26.202 2.382 -24.382 1.00 90.56 97 ASP A O 1
ATOM 780 N N . LYS A 1 98 ? 24.048 1.797 -24.098 1.00 87.25 98 LYS A N 1
ATOM 781 C CA . LYS A 1 98 ? 23.504 3.160 -24.152 1.00 87.25 98 LYS A CA 1
ATOM 782 C C . LYS A 1 98 ? 23.280 3.786 -22.775 1.00 87.25 98 LYS A C 1
ATOM 784 O O . LYS A 1 98 ? 23.141 5.002 -22.690 1.00 87.25 98 LYS A O 1
ATOM 789 N N . GLY A 1 99 ? 23.214 2.983 -21.713 1.00 87.62 99 GLY A N 1
ATOM 790 C CA . GLY A 1 99 ? 22.869 3.434 -20.363 1.00 87.62 99 GLY A CA 1
ATOM 791 C C . GLY A 1 99 ? 21.413 3.894 -20.225 1.00 87.62 99 GLY A C 1
ATOM 792 O O . GLY A 1 99 ? 21.125 4.788 -19.432 1.00 87.62 99 GLY A O 1
ATOM 793 N N . ILE A 1 100 ? 20.496 3.328 -21.018 1.00 87.31 100 ILE A N 1
ATOM 794 C CA . ILE A 1 100 ? 19.096 3.776 -21.123 1.00 87.31 100 ILE A CA 1
ATOM 795 C C . ILE A 1 100 ? 18.146 2.667 -20.662 1.00 87.31 100 ILE A C 1
ATOM 797 O O . ILE A 1 100 ? 18.361 1.484 -20.928 1.00 87.31 100 ILE A O 1
ATOM 801 N N . PHE A 1 101 ? 17.070 3.062 -19.980 1.00 88.50 101 PHE A N 1
ATOM 802 C CA . PHE A 1 101 ? 15.962 2.180 -19.624 1.00 88.50 101 PHE A CA 1
ATOM 803 C C . PHE A 1 101 ? 14.870 2.227 -20.693 1.00 88.50 101 PHE A C 1
ATOM 805 O O . PHE A 1 101 ? 14.473 3.299 -21.149 1.00 88.50 101 PHE A O 1
ATOM 812 N N . GLU A 1 102 ? 14.379 1.052 -21.067 1.00 88.94 102 GLU A N 1
ATOM 813 C CA . GLU A 1 102 ? 13.354 0.861 -22.087 1.00 88.94 102 GLU A CA 1
ATOM 814 C C . GLU A 1 102 ? 12.080 0.319 -21.433 1.00 88.94 102 GLU A C 1
ATOM 816 O O . GLU A 1 102 ? 12.118 -0.637 -20.646 1.00 88.94 102 GLU A O 1
ATOM 821 N N . PHE A 1 103 ? 10.942 0.912 -21.783 1.00 86.19 103 PHE A N 1
ATOM 822 C CA . PHE A 1 103 ? 9.616 0.469 -21.368 1.00 86.19 103 PHE A CA 1
ATOM 823 C C . PHE A 1 103 ? 8.729 0.294 -22.601 1.00 86.19 103 PHE A C 1
ATOM 825 O O . PHE A 1 103 ? 8.539 1.222 -23.391 1.00 86.19 103 PHE A O 1
ATOM 832 N N . GLY A 1 104 ? 8.188 -0.911 -22.775 1.00 81.00 104 GLY A N 1
ATOM 833 C CA . GLY A 1 104 ? 7.281 -1.225 -23.869 1.00 81.00 104 GLY A CA 1
ATOM 834 C C . GLY A 1 104 ? 5.856 -0.830 -23.511 1.00 81.00 104 GLY A C 1
ATOM 835 O O . GLY A 1 104 ? 5.210 -1.483 -22.689 1.00 81.00 104 GLY A O 1
ATOM 836 N N . LYS A 1 105 ? 5.315 0.202 -24.164 1.00 68.19 105 LYS A N 1
ATOM 837 C CA . LYS A 1 105 ? 3.888 0.503 -24.061 1.00 68.19 105 LYS A CA 1
ATOM 838 C C . LYS A 1 105 ? 3.130 -0.438 -24.999 1.00 68.19 105 LYS A C 1
ATOM 840 O O . LYS A 1 105 ? 3.259 -0.349 -26.217 1.00 68.19 105 LYS A O 1
ATOM 845 N N . LYS A 1 106 ? 2.339 -1.353 -24.436 1.00 62.88 106 LYS A N 1
ATOM 846 C CA . LYS A 1 106 ? 1.413 -2.184 -25.218 1.00 62.88 106 LYS A CA 1
ATOM 847 C C . LYS A 1 106 ? 0.153 -1.376 -25.525 1.00 62.88 106 LYS A C 1
ATOM 849 O O . LYS A 1 106 ? -0.659 -1.171 -24.627 1.00 62.88 106 LYS A O 1
ATOM 854 N N . ASN A 1 107 ? -0.003 -0.927 -26.767 1.00 58.59 107 ASN A N 1
ATOM 855 C CA . ASN A 1 107 ? -1.304 -0.522 -27.298 1.00 58.59 107 ASN A CA 1
ATOM 856 C C . ASN A 1 107 ? -1.894 -1.713 -28.082 1.00 58.59 107 ASN A C 1
ATOM 858 O O . ASN A 1 107 ? -1.135 -2.549 -28.568 1.00 58.59 107 ASN A O 1
ATOM 862 N N . ASP A 1 108 ? -3.224 -1.791 -28.215 1.00 57.28 108 ASP A N 1
ATOM 863 C CA . ASP A 1 108 ? -3.958 -2.934 -28.808 1.00 57.28 108 ASP A CA 1
ATOM 864 C C . ASP A 1 108 ? -3.523 -3.335 -30.234 1.00 57.28 108 ASP A C 1
ATOM 866 O O . ASP A 1 108 ? -3.878 -4.416 -30.701 1.00 57.28 108 ASP A O 1
ATOM 870 N N . THR A 1 109 ? -2.743 -2.505 -30.933 1.00 61.47 109 THR A N 1
ATOM 871 C CA . THR A 1 109 ? -2.293 -2.774 -32.306 1.00 61.47 109 THR A CA 1
ATOM 872 C C . THR A 1 109 ? -0.781 -2.702 -32.523 1.00 61.47 109 THR A C 1
ATOM 874 O O . THR A 1 109 ? -0.329 -3.286 -33.497 1.00 61.47 109 THR A O 1
ATOM 877 N N . ASP A 1 110 ? 0.007 -2.077 -31.634 1.00 58.59 110 ASP A N 1
ATOM 878 C CA . ASP A 1 110 ? 1.470 -1.963 -31.770 1.00 58.59 110 ASP A CA 1
ATOM 879 C C . ASP A 1 110 ? 2.171 -1.829 -30.405 1.00 58.59 110 ASP A C 1
ATOM 881 O O . ASP A 1 110 ? 1.687 -1.155 -29.489 1.00 58.59 110 ASP A O 1
ATOM 885 N N . THR A 1 111 ? 3.339 -2.470 -30.266 1.00 64.06 111 THR A N 1
ATOM 886 C CA . THR A 1 111 ? 4.222 -2.295 -29.099 1.00 64.06 111 THR A CA 1
ATOM 887 C C . THR A 1 111 ? 5.204 -1.169 -29.391 1.00 64.06 111 THR A C 1
ATOM 889 O O . THR A 1 111 ? 6.206 -1.372 -30.074 1.00 64.06 111 THR A O 1
ATOM 892 N N . GLU A 1 112 ? 4.922 0.020 -28.870 1.00 70.19 112 GLU A N 1
ATOM 893 C CA . GLU A 1 112 ? 5.842 1.148 -28.965 1.00 70.19 112 GLU A CA 1
ATOM 894 C C . GLU A 1 112 ? 6.854 1.047 -27.818 1.00 70.19 112 GLU A C 1
ATOM 896 O O . GLU A 1 112 ? 6.503 1.150 -26.638 1.00 70.19 112 GLU A O 1
ATOM 901 N N . ILE A 1 113 ? 8.118 0.787 -28.158 1.00 66.81 113 ILE A N 1
ATOM 902 C CA . ILE A 1 113 ? 9.212 0.812 -27.185 1.00 66.81 113 ILE A CA 1
ATOM 903 C C . ILE A 1 113 ? 9.597 2.270 -26.984 1.00 66.81 113 ILE A C 1
ATOM 905 O O . ILE A 1 113 ? 10.158 2.908 -27.874 1.00 66.81 113 ILE A O 1
ATOM 909 N N . VAL A 1 114 ? 9.290 2.795 -25.804 1.00 73.19 114 VAL A N 1
ATOM 910 C CA . VAL A 1 114 ? 9.680 4.143 -25.411 1.00 73.19 114 VAL A CA 1
ATOM 911 C C . VAL A 1 114 ? 10.956 4.034 -24.581 1.00 73.19 114 VAL A C 1
ATOM 913 O O . VAL A 1 114 ? 11.023 3.266 -23.619 1.00 73.19 114 VAL A O 1
ATOM 916 N N . ASN A 1 115 ? 11.971 4.825 -24.937 1.00 73.12 115 ASN A N 1
ATOM 917 C CA . ASN A 1 115 ? 13.215 4.980 -24.172 1.00 73.12 115 ASN A CA 1
ATOM 918 C C . ASN A 1 115 ? 12.960 5.790 -22.891 1.00 73.12 115 ASN A C 1
ATOM 920 O O . ASN A 1 115 ? 13.428 6.921 -22.754 1.00 73.12 115 ASN A O 1
ATOM 924 N N . ASN A 1 116 ? 12.119 5.275 -21.999 1.00 81.00 116 ASN A N 1
ATOM 925 C CA . ASN A 1 116 ? 11.778 5.925 -20.745 1.00 81.00 116 ASN A CA 1
ATOM 926 C C . ASN A 1 116 ? 11.254 4.909 -19.722 1.00 81.00 116 ASN A C 1
ATOM 928 O O . ASN A 1 116 ? 11.045 3.738 -20.025 1.00 81.00 116 ASN A O 1
ATOM 932 N N . PHE A 1 117 ? 11.014 5.376 -18.503 1.00 89.38 117 PHE A N 1
ATOM 933 C CA . PHE A 1 117 ? 10.344 4.617 -17.460 1.00 89.38 117 PHE A CA 1
ATOM 934 C C . PHE A 1 117 ? 8.829 4.563 -17.662 1.00 89.38 117 PHE A C 1
ATOM 936 O O . PHE A 1 117 ? 8.230 5.413 -18.321 1.00 89.38 117 PHE A O 1
ATOM 943 N N . ASN A 1 118 ? 8.202 3.586 -17.012 1.00 90.00 118 ASN A N 1
ATOM 944 C CA . ASN A 1 118 ? 6.761 3.442 -16.939 1.00 90.00 118 ASN A CA 1
ATOM 945 C C . ASN A 1 118 ? 6.135 4.689 -16.280 1.00 90.00 118 ASN A C 1
ATOM 947 O O . ASN A 1 118 ? 6.290 4.888 -15.065 1.00 90.00 118 ASN A O 1
ATOM 951 N N . PRO A 1 119 ? 5.384 5.511 -17.039 1.00 88.44 119 PRO A N 1
ATOM 952 C CA . PRO A 1 119 ? 4.820 6.753 -16.523 1.00 88.44 119 PRO A CA 1
ATOM 953 C C . PRO A 1 119 ? 3.764 6.498 -15.446 1.00 88.44 119 PRO A C 1
ATOM 955 O O . PRO A 1 119 ? 3.575 7.339 -14.572 1.00 88.44 119 PRO A O 1
ATOM 958 N N . HIS A 1 120 ? 3.108 5.334 -15.468 1.00 87.88 120 HIS A N 1
ATOM 959 C CA . HIS A 1 120 ? 2.129 4.959 -14.456 1.00 87.88 120 HIS A CA 1
ATOM 960 C C . HIS A 1 120 ? 2.787 4.790 -13.081 1.00 87.88 120 HIS A C 1
ATOM 962 O O . HIS A 1 120 ? 2.298 5.320 -12.088 1.00 87.88 120 HIS A O 1
ATOM 968 N N . VAL A 1 121 ? 3.928 4.096 -13.019 1.00 91.12 121 VAL A N 1
ATOM 969 C CA . VAL A 1 121 ? 4.659 3.850 -11.763 1.00 91.12 121 VAL A CA 1
ATOM 970 C C . VAL A 1 121 ? 5.179 5.160 -11.174 1.00 91.12 121 VAL A C 1
ATOM 972 O O . VAL A 1 121 ? 4.977 5.421 -9.989 1.00 91.12 121 VAL A O 1
ATOM 975 N N . ILE A 1 122 ? 5.798 6.008 -12.001 1.00 91.31 122 ILE A N 1
ATOM 976 C CA . ILE A 1 122 ? 6.292 7.318 -11.560 1.00 91.31 122 ILE A CA 1
ATOM 977 C C . ILE A 1 122 ? 5.134 8.228 -11.145 1.00 91.31 122 ILE A C 1
ATOM 979 O O . ILE A 1 122 ? 5.197 8.849 -10.087 1.00 91.31 122 ILE A O 1
ATOM 983 N N . GLY A 1 123 ? 4.055 8.271 -11.929 1.00 89.81 123 GLY A N 1
ATOM 984 C CA . GLY A 1 123 ? 2.858 9.040 -11.602 1.00 89.81 123 GLY A CA 1
ATOM 985 C C . GLY A 1 123 ? 2.244 8.607 -10.273 1.00 89.81 123 GLY A C 1
ATOM 986 O O . GLY A 1 123 ? 1.921 9.456 -9.446 1.00 89.81 123 GLY A O 1
ATOM 987 N N . ARG A 1 124 ? 2.159 7.297 -10.021 1.00 88.81 124 ARG A N 1
ATOM 988 C CA . ARG A 1 124 ? 1.636 6.753 -8.765 1.00 88.81 124 ARG A CA 1
ATOM 989 C C . ARG A 1 124 ? 2.515 7.108 -7.571 1.00 88.81 124 ARG A C 1
ATOM 991 O O . ARG A 1 124 ? 2.007 7.550 -6.545 1.00 88.81 124 ARG A O 1
ATOM 998 N N . LEU A 1 125 ? 3.831 6.985 -7.725 1.00 90.75 125 LEU A N 1
ATOM 999 C CA . LEU A 1 125 ? 4.792 7.369 -6.695 1.00 90.75 125 LEU A CA 1
ATOM 1000 C C . LEU A 1 125 ? 4.689 8.866 -6.369 1.00 90.75 125 LEU A C 1
ATOM 1002 O O . LEU A 1 125 ? 4.653 9.239 -5.198 1.00 90.75 125 LEU A O 1
ATOM 1006 N N . MET A 1 126 ? 4.550 9.714 -7.390 1.00 89.75 126 MET A N 1
ATOM 1007 C CA . MET A 1 126 ? 4.342 11.152 -7.205 1.00 89.75 126 MET A CA 1
ATOM 1008 C C . MET A 1 126 ? 3.012 11.465 -6.518 1.00 89.75 126 MET A C 1
ATOM 1010 O O . MET A 1 126 ? 2.996 12.287 -5.610 1.00 89.75 126 MET A O 1
ATOM 1014 N N . GLN A 1 127 ? 1.918 10.789 -6.881 1.00 85.56 127 GLN A N 1
ATOM 1015 C CA . GLN A 1 127 ? 0.620 10.949 -6.207 1.00 85.56 127 GLN A CA 1
ATOM 1016 C C . GLN A 1 127 ? 0.686 10.587 -4.722 1.00 85.56 127 GLN A C 1
ATOM 1018 O O . GLN A 1 127 ? 0.051 11.238 -3.901 1.00 85.56 127 GLN A O 1
ATOM 1023 N N . MET A 1 128 ? 1.449 9.552 -4.370 1.00 87.88 128 MET A N 1
ATOM 1024 C CA . MET A 1 128 ? 1.616 9.151 -2.975 1.00 87.88 128 MET A CA 1
ATOM 1025 C C . MET A 1 128 ? 2.495 10.148 -2.206 1.00 87.88 128 MET A C 1
ATOM 1027 O O . MET A 1 128 ? 2.227 10.426 -1.041 1.00 87.88 128 MET A O 1
ATOM 1031 N N . LEU A 1 129 ? 3.528 10.721 -2.828 1.00 87.88 129 LEU A N 1
ATOM 1032 C CA . LEU A 1 129 ? 4.385 11.718 -2.173 1.00 87.88 129 LEU A CA 1
ATOM 1033 C C . LEU A 1 129 ? 3.702 13.086 -2.024 1.00 87.88 129 LEU A C 1
ATOM 1035 O O . LEU A 1 129 ? 3.795 13.711 -0.969 1.00 87.88 129 LEU A O 1
ATOM 1039 N N . VAL A 1 130 ? 3.009 13.554 -3.063 1.00 83.50 130 VAL A N 1
ATOM 1040 C CA . VAL A 1 130 ? 2.329 14.857 -3.099 1.00 83.50 130 VAL A CA 1
ATOM 1041 C C . VAL A 1 130 ? 0.908 14.685 -2.565 1.00 83.50 130 VAL A C 1
ATOM 1043 O O . VAL A 1 130 ? -0.069 14.740 -3.305 1.00 83.50 130 VAL A O 1
ATOM 1046 N N . ARG A 1 131 ? 0.802 14.405 -1.263 1.00 63.34 131 ARG A N 1
ATOM 1047 C CA . ARG A 1 131 ? -0.479 14.092 -0.612 1.00 63.34 131 ARG A CA 1
ATOM 1048 C C . ARG A 1 131 ? -1.401 15.312 -0.487 1.00 63.34 131 ARG A C 1
ATOM 1050 O O . ARG A 1 131 ? -2.613 15.148 -0.529 1.00 63.34 131 ARG A O 1
ATOM 1057 N N . ASP A 1 132 ? -0.823 16.513 -0.430 1.00 57.72 132 ASP A N 1
ATOM 1058 C CA . ASP A 1 132 ? -1.537 17.781 -0.284 1.00 57.72 132 ASP A CA 1
ATOM 1059 C C . ASP A 1 132 ? -0.932 18.848 -1.204 1.00 57.72 132 ASP A C 1
ATOM 1061 O O . ASP A 1 132 ? 0.024 19.537 -0.846 1.00 57.72 132 ASP A O 1
ATOM 1065 N N . MET A 1 133 ? -1.498 19.023 -2.397 1.00 44.22 133 MET A N 1
ATOM 1066 C CA . MET A 1 133 ? -1.414 20.321 -3.060 1.00 44.22 133 MET A CA 1
ATOM 1067 C C . MET A 1 133 ? -2.772 20.993 -2.843 1.00 44.22 133 MET A C 1
ATOM 1069 O O . MET A 1 133 ? -3.768 20.495 -3.377 1.00 44.22 133 MET A O 1
ATOM 1073 N N . PRO A 1 134 ? -2.871 22.071 -2.040 1.00 41.19 134 PRO A N 1
ATOM 1074 C CA . PRO A 1 134 ? -4.103 22.836 -1.994 1.00 41.19 134 PRO A CA 1
ATOM 1075 C C . PRO A 1 134 ? -4.383 23.301 -3.421 1.00 41.19 134 PRO A C 1
ATOM 1077 O O . PRO A 1 134 ? -3.551 23.961 -4.045 1.00 41.19 134 PRO A O 1
ATOM 1080 N N . VAL A 1 135 ? -5.541 22.927 -3.965 1.00 45.12 135 VAL A N 1
ATOM 1081 C CA . VAL A 1 135 ? -6.033 23.528 -5.202 1.00 45.12 135 VAL A CA 1
ATOM 1082 C C . VAL A 1 135 ? -6.394 24.963 -4.843 1.00 45.12 135 VAL A C 1
ATOM 1084 O O . VAL A 1 135 ? -7.538 25.258 -4.497 1.00 45.12 135 VAL A O 1
ATOM 1087 N N . ASN A 1 136 ? -5.410 25.862 -4.873 1.00 38.03 136 ASN A N 1
ATOM 1088 C CA . ASN A 1 136 ? -5.696 27.282 -4.914 1.00 38.03 136 ASN A CA 1
ATOM 1089 C C . ASN A 1 136 ? -6.514 27.491 -6.186 1.00 38.03 136 ASN A C 1
ATOM 1091 O O . ASN A 1 136 ? -6.026 27.325 -7.301 1.00 38.03 136 ASN A O 1
ATOM 1095 N N . LYS A 1 137 ? -7.797 27.805 -6.004 1.00 43.97 137 LYS A N 1
ATOM 1096 C CA . LYS A 1 137 ? -8.764 28.073 -7.075 1.00 43.97 137 LYS A CA 1
ATOM 1097 C C . LYS A 1 137 ? -8.428 29.327 -7.894 1.00 43.97 137 LYS A C 1
ATOM 1099 O O . LYS A 1 137 ? -9.207 29.710 -8.758 1.00 43.97 137 LYS A O 1
ATOM 1104 N N . GLU A 1 138 ? -7.277 29.937 -7.651 1.00 42.81 138 GLU A N 1
ATOM 1105 C CA . GLU A 1 138 ? -6.787 31.128 -8.318 1.00 42.81 138 GLU A CA 1
ATOM 1106 C C . GLU A 1 138 ? -5.399 30.828 -8.870 1.00 42.81 138 GLU A C 1
ATOM 1108 O O . GLU A 1 138 ? -4.417 30.893 -8.145 1.00 42.81 138 GLU A O 1
ATOM 1113 N N . MET A 1 139 ? -5.344 30.426 -10.137 1.00 38.16 139 MET A N 1
ATOM 1114 C CA . MET A 1 139 ? -4.234 30.677 -11.063 1.00 38.16 139 MET A CA 1
ATOM 1115 C C . MET A 1 139 ? -4.720 30.282 -12.462 1.00 38.16 139 MET A C 1
ATOM 1117 O O . MET A 1 139 ? -4.331 29.285 -13.063 1.00 38.16 139 MET A O 1
ATOM 1121 N N . THR A 1 140 ? -5.663 31.075 -12.962 1.00 43.31 140 THR A N 1
ATOM 1122 C CA . THR A 1 140 ? -5.774 31.343 -14.393 1.00 43.31 140 THR A CA 1
ATOM 1123 C C . THR A 1 140 ? -4.620 32.267 -14.768 1.00 43.31 140 THR A C 1
ATOM 1125 O O . THR A 1 140 ? -4.784 33.476 -14.671 1.00 43.31 140 THR A O 1
ATOM 1128 N N . ASP A 1 141 ? -3.450 31.723 -15.096 1.00 41.47 141 ASP A N 1
ATOM 1129 C CA . ASP A 1 141 ? -2.703 32.144 -16.288 1.00 41.47 141 ASP A CA 1
ATOM 1130 C C . ASP A 1 141 ? -1.490 31.240 -16.543 1.00 41.47 141 ASP A C 1
ATOM 1132 O O . ASP A 1 141 ? -0.948 30.619 -15.631 1.00 41.47 141 ASP A O 1
ATOM 1136 N N . ASP A 1 142 ? -1.124 31.152 -17.815 1.00 49.12 142 ASP A N 1
ATOM 1137 C CA . ASP A 1 142 ? -0.126 30.286 -18.447 1.00 49.12 142 ASP A CA 1
ATOM 1138 C C . ASP A 1 142 ? 1.098 29.845 -17.613 1.00 49.12 142 ASP A C 1
ATOM 1140 O O . ASP A 1 142 ? 1.975 30.631 -17.259 1.00 49.12 142 ASP A O 1
ATOM 1144 N N . SER A 1 143 ? 1.245 28.527 -17.427 1.00 40.56 143 SER A N 1
ATOM 1145 C CA . SER A 1 143 ? 2.397 27.725 -17.891 1.00 40.56 143 SER A CA 1
ATOM 1146 C C . SER A 1 143 ? 2.349 26.307 -17.302 1.00 40.56 143 SER A C 1
ATOM 1148 O O . SER A 1 143 ? 2.139 26.101 -16.113 1.00 40.56 143 SER A O 1
ATOM 1150 N N . MET A 1 144 ? 2.555 25.311 -18.173 1.00 36.38 144 MET A N 1
ATOM 1151 C CA . MET A 1 144 ? 2.677 23.878 -17.863 1.00 36.38 144 MET A CA 1
ATOM 1152 C C . MET A 1 144 ? 1.397 23.207 -17.325 1.00 36.38 144 MET A C 1
ATOM 1154 O O . MET A 1 144 ? 1.166 23.080 -16.126 1.00 36.38 144 MET A O 1
ATOM 1158 N N . LYS A 1 145 ? 0.578 22.670 -18.246 1.00 40.16 145 LYS A N 1
ATOM 1159 C CA . LYS A 1 145 ? -0.495 21.716 -17.916 1.00 40.16 145 LYS A CA 1
ATOM 1160 C C . LYS A 1 145 ? 0.116 20.431 -17.347 1.00 40.16 145 LYS A C 1
ATOM 1162 O O . LYS A 1 145 ? 0.340 19.467 -18.075 1.00 40.16 145 LYS A O 1
ATOM 1167 N N . MET A 1 146 ? 0.375 20.408 -16.045 1.00 41.03 146 MET A N 1
ATOM 1168 C CA . MET A 1 146 ? 0.540 19.157 -15.315 1.00 41.03 146 MET A CA 1
ATOM 1169 C C . MET A 1 146 ? -0.772 18.377 -15.390 1.00 41.03 146 MET A C 1
ATOM 1171 O O . MET A 1 146 ? -1.854 18.958 -15.271 1.00 41.03 146 MET A O 1
ATOM 1175 N N . SER A 1 147 ? -0.670 17.066 -15.638 1.00 41.03 147 SER A N 1
ATOM 1176 C CA . SER A 1 147 ? -1.819 16.159 -15.694 1.00 41.03 147 SER A CA 1
ATOM 1177 C C . SER A 1 147 ? -2.716 16.412 -14.490 1.00 41.03 147 SER A C 1
ATOM 1179 O O . SER A 1 147 ? -2.275 16.270 -13.350 1.00 41.03 147 SER A O 1
ATOM 1181 N N . LYS A 1 148 ? -3.959 16.818 -14.764 1.00 38.91 148 LYS A N 1
ATOM 1182 C CA . LYS A 1 148 ? -4.971 17.152 -13.763 1.00 38.91 148 LYS A CA 1
ATOM 1183 C C . LYS A 1 148 ? -4.991 16.054 -12.697 1.00 38.91 148 LYS A C 1
ATOM 1185 O O . LYS A 1 148 ? -5.165 14.884 -13.033 1.00 38.91 148 LYS A O 1
ATOM 1190 N N . TYR A 1 149 ? -4.763 16.435 -11.441 1.00 45.84 149 TYR A N 1
ATOM 1191 C CA . TYR A 1 149 ? -4.872 15.543 -10.292 1.00 45.84 149 TYR A CA 1
ATOM 1192 C C . TYR A 1 149 ? -6.262 14.902 -10.316 1.00 45.84 149 TYR A C 1
ATOM 1194 O O . TYR A 1 149 ? -7.271 15.604 -10.223 1.00 45.84 149 TYR A O 1
ATOM 1202 N N . ILE A 1 150 ? -6.309 13.586 -10.516 1.00 45.75 150 ILE A N 1
ATOM 1203 C CA . ILE A 1 150 ? -7.518 12.801 -10.296 1.00 45.75 150 ILE A CA 1
ATOM 1204 C C . ILE A 1 150 ? -7.379 12.298 -8.860 1.00 45.75 150 ILE A C 1
ATOM 1206 O O . ILE A 1 150 ? -6.570 11.392 -8.633 1.00 45.75 150 ILE A O 1
ATOM 1210 N N . PRO A 1 151 ? -8.070 12.907 -7.879 1.00 44.94 151 PRO A N 1
ATOM 1211 C CA . PRO A 1 151 ? -8.131 12.326 -6.550 1.00 44.94 151 PRO A CA 1
ATOM 1212 C C . PRO A 1 151 ? -8.619 10.887 -6.682 1.00 44.94 151 PRO A C 1
ATOM 1214 O O . PRO A 1 151 ? -9.514 10.605 -7.479 1.00 44.94 151 PRO A O 1
ATOM 1217 N N . VAL A 1 152 ? -8.036 9.974 -5.908 1.00 45.72 152 VAL A N 1
ATOM 1218 C CA . VAL A 1 152 ? -8.607 8.636 -5.750 1.00 45.72 152 VAL A CA 1
ATOM 1219 C C . VAL A 1 152 ? -9.930 8.822 -5.005 1.00 45.72 152 VAL A C 1
ATOM 1221 O O . VAL A 1 152 ? -9.958 8.911 -3.782 1.00 45.72 152 VAL A O 1
ATOM 1224 N N . THR A 1 153 ? -11.014 9.002 -5.753 1.00 42.19 153 THR A N 1
ATOM 1225 C CA . THR A 1 153 ? -12.372 9.103 -5.226 1.00 42.19 153 THR A CA 1
ATOM 1226 C C . THR A 1 153 ? -12.890 7.698 -4.962 1.00 42.19 153 THR A C 1
ATOM 1228 O O . THR A 1 153 ? -12.828 6.841 -5.841 1.00 42.19 153 THR A O 1
ATOM 1231 N N . PHE A 1 154 ? -13.413 7.466 -3.761 1.00 44.34 154 PHE A N 1
ATOM 1232 C CA . PHE A 1 154 ? -14.018 6.190 -3.358 1.00 44.34 154 PHE A CA 1
ATOM 1233 C C . PHE A 1 154 ? -15.484 6.051 -3.810 1.00 44.34 154 PHE A C 1
ATOM 1235 O O . PHE A 1 154 ? -16.192 5.152 -3.360 1.00 44.34 154 PHE A O 1
ATOM 1242 N N . ASP A 1 155 ? -15.949 6.938 -4.691 1.00 31.27 155 ASP A N 1
ATOM 1243 C CA . ASP A 1 155 ? -17.314 6.928 -5.204 1.00 31.27 155 ASP A CA 1
ATOM 1244 C C . ASP A 1 155 ? -17.514 5.714 -6.126 1.00 31.27 155 ASP A C 1
ATOM 1246 O O . ASP A 1 155 ? -16.951 5.649 -7.219 1.00 31.27 155 ASP A O 1
ATOM 1250 N N . GLY A 1 156 ? -18.320 4.744 -5.679 1.00 39.03 156 GLY A N 1
ATOM 1251 C CA . GLY A 1 156 ? -18.730 3.586 -6.486 1.00 39.03 156 GLY A CA 1
ATOM 1252 C C . GLY A 1 156 ? -18.246 2.214 -6.009 1.00 39.03 156 GLY A C 1
ATOM 1253 O O . GLY A 1 156 ? -18.343 1.251 -6.767 1.00 39.03 156 GLY A O 1
ATOM 1254 N N . ILE A 1 157 ? -17.748 2.095 -4.778 1.00 34.38 157 ILE A N 1
ATOM 1255 C CA . ILE A 1 157 ? -17.485 0.792 -4.152 1.00 34.38 157 ILE A CA 1
ATOM 1256 C C . ILE A 1 157 ? -18.773 0.354 -3.425 1.00 34.38 157 ILE A C 1
ATOM 1258 O O . ILE A 1 157 ? -19.325 1.180 -2.696 1.00 34.38 157 ILE A O 1
ATOM 1262 N N . PRO A 1 158 ? -19.295 -0.865 -3.671 1.00 38.78 158 PRO A N 1
ATOM 1263 C CA . PRO A 1 158 ? -20.527 -1.353 -3.046 1.00 38.78 158 PRO A CA 1
ATOM 1264 C C . PRO A 1 158 ? -20.446 -1.435 -1.518 1.00 38.78 158 PRO A C 1
ATOM 1266 O O . PRO A 1 158 ? -19.331 -1.651 -0.987 1.00 38.78 158 PRO A O 1
#

Foldseek 3Di:
DVVVVVVVVVVVVVVQCVVQVVVQVVVCVVVVAALVRWDPDKDKDKDWDDPPFWIKIKIKIDPTRVPDDPDPPDDDPDDIDMDIDDRDTQADDQDPVVRFGWHFDDDPPDTDIDRGTDVVRVVVVVCNVPVDDDPPVDDPDDDDDDPPDDPPDPPPDD

Radius of gyration: 20.56 Å; chains: 1; bounding box: 50×53×57 Å

Organism: Wuchereria bancrofti 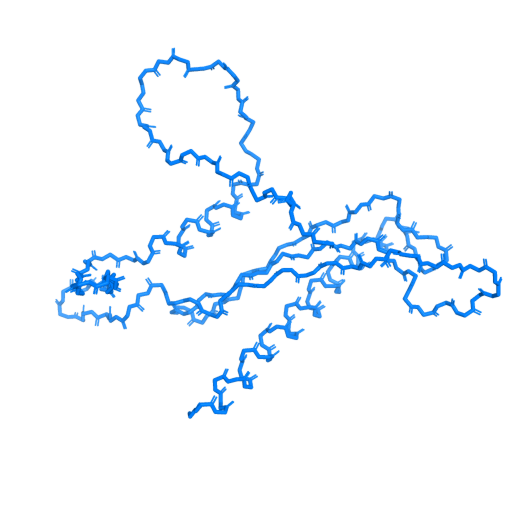(NCBI:txid6293)